Protein AF-A0A939F211-F1 (afdb_monomer_lite)

pLDDT: mean 71.45, std 14.15, range [34.06, 87.75]

Sequence (139 aa):
MAVTIPANDHRAVWWFLASMVIPFLAPLLFPEPQHPIHFTSDFINIGGLIYFLLLSFMCWAVWHGRLWAKMLLIPALVFGIIFPLNPLLQHKSIEITPRTALIYMAALARLIALFILTRDLLTRRSSAAPEAGVAEGGA

Structure (mmCIF, N/CA/C/O backbone):
data_AF-A0A939F211-F1
#
_entry.id   AF-A0A939F211-F1
#
loop_
_atom_site.group_PDB
_atom_site.id
_atom_site.type_symbol
_atom_site.label_atom_id
_atom_site.label_alt_id
_atom_site.label_comp_id
_atom_site.label_asym_id
_atom_site.label_entity_id
_atom_site.label_seq_id
_atom_site.pdbx_PDB_ins_code
_atom_site.Cartn_x
_atom_site.Cartn_y
_atom_site.Cartn_z
_atom_site.occupancy
_atom_site.B_iso_or_equiv
_atom_site.auth_seq_id
_atom_site.auth_comp_id
_atom_site.auth_asym_id
_atom_site.auth_atom_id
_atom_site.pdbx_PDB_model_num
ATOM 1 N N . MET A 1 1 ? -18.691 -8.529 22.242 1.00 38.78 1 MET A N 1
ATOM 2 C CA . MET A 1 1 ? -18.693 -7.094 21.882 1.00 38.78 1 MET A CA 1
ATOM 3 C C . MET A 1 1 ? -18.397 -6.998 20.394 1.00 38.78 1 MET A C 1
ATOM 5 O O . MET A 1 1 ? -17.294 -7.346 19.993 1.00 38.78 1 MET A O 1
ATOM 9 N N . ALA A 1 2 ? -19.385 -6.656 19.566 1.00 34.06 2 ALA A N 1
ATOM 10 C CA . ALA A 1 2 ? -19.159 -6.465 18.136 1.00 34.06 2 ALA A CA 1
ATOM 11 C C . ALA A 1 2 ? -18.315 -5.197 17.959 1.00 34.06 2 ALA A C 1
ATOM 13 O O . ALA A 1 2 ? -18.803 -4.091 18.178 1.00 34.06 2 ALA A O 1
ATOM 14 N N . VAL A 1 3 ? -17.028 -5.365 17.653 1.00 45.88 3 VAL A N 1
ATOM 15 C CA . VAL A 1 3 ? -16.142 -4.254 17.298 1.00 45.88 3 VAL A CA 1
ATOM 16 C C . VAL A 1 3 ? -16.696 -3.670 16.004 1.00 45.88 3 VAL A C 1
ATOM 18 O O . VAL A 1 3 ? -16.602 -4.289 14.948 1.00 45.88 3 VAL A O 1
ATOM 21 N N . THR A 1 4 ? -17.344 -2.512 16.088 1.00 53.72 4 THR A N 1
ATOM 22 C CA . THR A 1 4 ? -17.828 -1.793 14.913 1.00 53.72 4 THR A CA 1
ATOM 23 C C . THR A 1 4 ? -16.617 -1.311 14.123 1.00 53.72 4 THR A C 1
ATOM 25 O O . THR A 1 4 ? -15.899 -0.391 14.525 1.00 53.72 4 THR A O 1
ATOM 28 N N . ILE A 1 5 ? -16.345 -1.992 13.010 1.00 59.97 5 ILE A N 1
ATOM 29 C CA . ILE A 1 5 ? -15.273 -1.620 12.090 1.00 59.97 5 ILE A CA 1
ATOM 30 C C . ILE A 1 5 ? -15.745 -0.394 11.287 1.00 59.97 5 ILE A C 1
ATOM 32 O O . ILE A 1 5 ? -16.792 -0.456 10.638 1.00 59.97 5 ILE A O 1
ATOM 36 N N . PRO A 1 6 ? -15.015 0.733 11.316 1.00 67.12 6 PRO A N 1
ATOM 37 C CA . PRO A 1 6 ? -15.296 1.889 10.481 1.00 67.12 6 PRO A CA 1
ATOM 38 C C . PRO A 1 6 ? -15.270 1.515 9.001 1.00 67.12 6 PRO A C 1
ATOM 40 O O . PRO A 1 6 ? -14.287 0.968 8.508 1.00 67.12 6 PRO A O 1
ATOM 43 N N . ALA A 1 7 ? -16.284 1.935 8.244 1.00 75.69 7 ALA A N 1
ATOM 44 C CA . ALA A 1 7 ? -16.284 1.822 6.782 1.00 75.69 7 ALA A CA 1
ATOM 45 C C . ALA A 1 7 ? -15.048 2.483 6.123 1.00 75.69 7 ALA A C 1
ATOM 47 O O . ALA A 1 7 ? -14.647 2.115 5.018 1.00 75.69 7 ALA A O 1
ATOM 48 N N . ASN A 1 8 ? -14.419 3.439 6.815 1.00 76.81 8 ASN A N 1
ATOM 49 C CA . ASN A 1 8 ? -13.189 4.099 6.382 1.00 76.81 8 ASN A CA 1
ATOM 50 C C . ASN A 1 8 ? -11.965 3.169 6.401 1.00 76.81 8 ASN A C 1
ATOM 52 O O . ASN A 1 8 ? -11.108 3.303 5.530 1.00 76.81 8 ASN A O 1
ATOM 56 N N . ASP A 1 9 ? -11.905 2.197 7.314 1.00 77.38 9 ASP A N 1
ATOM 57 C CA . ASP A 1 9 ? -10.797 1.236 7.369 1.00 77.38 9 ASP A CA 1
ATOM 58 C C . ASP A 1 9 ? -10.819 0.308 6.157 1.00 77.38 9 ASP A C 1
ATOM 60 O O . ASP A 1 9 ? -9.784 0.068 5.539 1.00 77.38 9 ASP A O 1
ATOM 64 N N . HIS A 1 10 ? -12.009 -0.142 5.747 1.00 80.50 10 HIS A N 1
ATOM 65 C CA . HIS A 1 10 ? -12.163 -0.936 4.528 1.00 80.50 10 HIS A CA 1
ATOM 66 C C . HIS A 1 10 ? -11.703 -0.147 3.299 1.00 80.50 10 HIS A C 1
ATOM 68 O O . HIS A 1 10 ? -10.985 -0.679 2.457 1.00 80.50 10 HIS A O 1
ATOM 74 N N . ARG A 1 11 ? -12.061 1.143 3.206 1.00 81.56 11 ARG A N 1
ATOM 75 C CA . ARG A 1 11 ? -11.599 2.012 2.112 1.00 81.56 11 ARG A CA 1
ATOM 76 C C . ARG A 1 11 ? -10.077 2.146 2.100 1.00 81.56 11 ARG A C 1
ATOM 78 O O . ARG A 1 11 ? -9.483 2.052 1.031 1.00 81.56 11 ARG A O 1
ATOM 85 N N . ALA A 1 12 ? -9.443 2.334 3.257 1.00 81.06 12 ALA A N 1
ATOM 86 C CA . ALA A 1 12 ? -7.986 2.421 3.350 1.00 81.06 12 ALA A CA 1
ATOM 87 C C . ALA A 1 12 ? -7.297 1.118 2.915 1.00 81.06 12 ALA A C 1
ATOM 89 O O . ALA A 1 12 ? -6.314 1.163 2.177 1.00 81.06 12 ALA A O 1
ATOM 90 N N . VAL A 1 13 ? -7.846 -0.035 3.310 1.00 84.69 13 VAL A N 1
ATOM 91 C CA . VAL A 1 13 ? -7.360 -1.352 2.874 1.00 84.69 13 VAL A CA 1
ATOM 92 C C . VAL A 1 13 ? -7.489 -1.509 1.359 1.00 84.69 13 VAL A C 1
ATOM 94 O O . VAL A 1 13 ? -6.531 -1.929 0.717 1.00 84.69 13 VAL A O 1
ATOM 97 N N . TRP A 1 14 ? -8.614 -1.110 0.759 1.00 85.31 14 TRP A N 1
ATOM 98 C CA . TRP A 1 14 ? -8.787 -1.156 -0.697 1.00 85.31 14 TRP A CA 1
ATOM 99 C C . TRP A 1 14 ? -7.786 -0.272 -1.444 1.00 85.31 14 TRP A C 1
ATOM 101 O O . TRP A 1 14 ? -7.181 -0.729 -2.413 1.00 85.31 14 TRP A O 1
ATOM 111 N N . TRP A 1 15 ? -7.555 0.957 -0.974 1.00 83.69 15 TRP A N 1
ATOM 112 C CA . TRP A 1 15 ? -6.529 1.838 -1.543 1.00 83.69 15 TRP A CA 1
ATOM 113 C C . TRP A 1 15 ? -5.131 1.229 -1.445 1.00 83.69 15 TRP A C 1
ATOM 115 O O . TRP A 1 15 ? -4.354 1.287 -2.401 1.00 83.69 15 TRP A O 1
ATOM 125 N N . PHE A 1 16 ? -4.818 0.595 -0.315 1.00 82.38 16 PHE A N 1
ATOM 126 C CA . PHE A 1 16 ? -3.543 -0.080 -0.135 1.00 82.38 16 PHE A CA 1
ATOM 127 C C . PHE A 1 16 ? -3.388 -1.294 -1.059 1.00 82.38 16 PHE A C 1
ATOM 129 O O . PHE A 1 16 ? -2.370 -1.398 -1.743 1.00 82.38 16 PHE A O 1
ATOM 136 N N . LEU A 1 17 ? -4.396 -2.165 -1.149 1.00 84.06 17 LEU A N 1
ATOM 137 C CA . LEU A 1 17 ? -4.383 -3.325 -2.045 1.00 84.06 17 LEU A CA 1
ATOM 138 C C . LEU A 1 17 ? -4.242 -2.901 -3.512 1.00 84.06 17 LEU A C 1
ATOM 140 O O . LEU A 1 17 ? -3.397 -3.442 -4.223 1.00 84.06 17 LEU A O 1
ATOM 144 N N . ALA A 1 18 ? -4.977 -1.873 -3.948 1.00 83.94 18 ALA A N 1
ATOM 145 C CA . ALA A 1 18 ? -4.829 -1.308 -5.289 1.00 83.94 18 ALA A CA 1
ATOM 146 C C . ALA A 1 18 ? -3.389 -0.819 -5.539 1.00 83.94 18 ALA A C 1
ATOM 148 O O . ALA A 1 18 ? -2.798 -1.110 -6.578 1.00 83.94 18 ALA A O 1
ATOM 149 N N . SER A 1 19 ? -2.780 -0.154 -4.551 1.00 80.75 19 SER A N 1
ATOM 150 C CA . SER A 1 19 ? -1.384 0.289 -4.632 1.00 80.75 19 SER A CA 1
ATOM 151 C C . SER A 1 19 ? -0.367 -0.855 -4.673 1.00 80.75 19 SER A C 1
ATOM 153 O O . SER A 1 19 ? 0.757 -0.651 -5.129 1.00 80.75 19 SER A O 1
ATOM 155 N N . MET A 1 20 ? -0.708 -2.038 -4.153 1.00 77.94 20 MET A N 1
ATOM 156 C CA . MET A 1 20 ? 0.170 -3.208 -4.186 1.00 77.94 20 MET A CA 1
ATOM 157 C C . MET A 1 20 ? 0.190 -3.844 -5.568 1.00 77.94 20 MET A C 1
ATOM 159 O O . MET A 1 20 ? 1.251 -4.257 -6.012 1.00 77.94 20 MET A O 1
ATOM 163 N N . VAL A 1 21 ? -0.943 -3.877 -6.271 1.00 80.56 21 VAL A N 1
ATOM 164 C CA . VAL A 1 21 ? -1.049 -4.511 -7.596 1.00 80.56 21 VAL A CA 1
ATOM 165 C C . VAL A 1 21 ? -0.227 -3.766 -8.652 1.00 80.56 21 VAL A C 1
ATOM 167 O O . VAL A 1 21 ? 0.433 -4.391 -9.479 1.00 80.56 21 VAL A O 1
ATOM 170 N N . ILE A 1 22 ? -0.210 -2.432 -8.605 1.00 77.31 22 ILE A N 1
ATOM 171 C CA . ILE A 1 22 ? 0.459 -1.581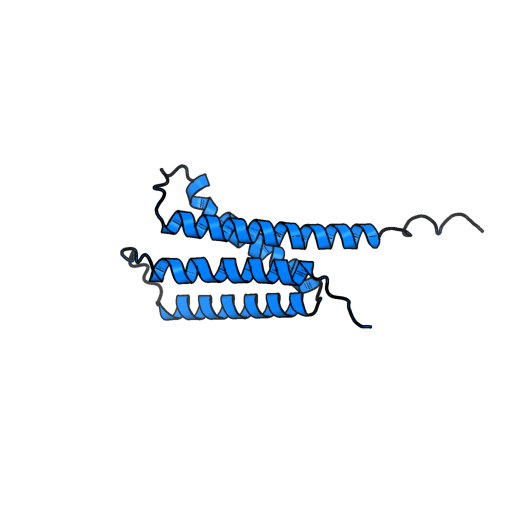 -9.603 1.00 77.31 22 ILE A CA 1
ATOM 172 C C . ILE A 1 22 ? 1.953 -1.921 -9.816 1.00 77.31 22 ILE A C 1
ATOM 174 O O . ILE A 1 22 ? 2.341 -2.124 -10.967 1.00 77.31 22 ILE A O 1
ATOM 178 N N . PRO A 1 23 ? 2.815 -2.025 -8.784 1.00 67.31 23 PRO A N 1
ATOM 179 C CA . PRO A 1 23 ? 4.223 -2.384 -8.969 1.00 67.31 23 PRO A CA 1
ATOM 180 C C . PRO A 1 23 ? 4.459 -3.829 -9.434 1.00 67.31 23 PRO A C 1
ATOM 182 O O . PRO A 1 23 ? 5.538 -4.093 -9.954 1.00 67.31 23 PRO A O 1
ATOM 185 N N . PHE A 1 24 ? 3.489 -4.744 -9.300 1.00 72.12 24 PHE A N 1
ATOM 186 C CA . PHE A 1 24 ? 3.557 -6.077 -9.922 1.00 72.12 24 PHE A CA 1
ATOM 187 C C . PHE A 1 24 ? 3.110 -6.054 -11.387 1.00 72.12 24 PHE A C 1
ATOM 189 O O . PHE A 1 24 ? 3.663 -6.778 -12.210 1.00 72.12 24 PHE A O 1
ATOM 196 N N . LEU A 1 25 ? 2.136 -5.205 -11.729 1.00 73.75 25 LEU A N 1
ATOM 197 C CA . LEU A 1 25 ? 1.661 -5.054 -13.104 1.00 73.75 25 LEU A CA 1
ATOM 198 C C . LEU A 1 25 ? 2.641 -4.262 -13.980 1.00 73.75 25 LEU A C 1
ATOM 200 O O . LEU A 1 25 ? 2.775 -4.543 -15.167 1.00 73.75 25 LEU A O 1
ATOM 204 N N . ALA A 1 26 ? 3.326 -3.268 -13.413 1.00 69.56 26 ALA A N 1
ATOM 205 C CA . ALA A 1 26 ? 4.187 -2.365 -14.172 1.00 69.56 26 ALA A CA 1
ATOM 206 C C . ALA A 1 26 ? 5.355 -3.072 -14.902 1.00 69.56 26 ALA A C 1
ATOM 208 O O . ALA A 1 26 ? 5.565 -2.748 -16.067 1.00 69.56 26 ALA A O 1
ATOM 209 N N . PRO A 1 27 ? 6.072 -4.054 -14.311 1.00 67.31 27 PRO A N 1
ATOM 210 C CA . PRO A 1 27 ? 7.076 -4.855 -15.019 1.00 67.31 27 PRO A CA 1
ATOM 211 C C . PRO A 1 27 ? 6.493 -5.747 -16.123 1.00 67.31 27 PRO A C 1
ATOM 213 O O . PRO A 1 27 ? 7.201 -6.077 -17.068 1.00 67.31 27 PRO A O 1
ATOM 216 N N . LEU A 1 28 ? 5.222 -6.145 -16.000 1.00 70.94 28 LEU A N 1
ATOM 217 C CA . LEU A 1 28 ? 4.535 -7.000 -16.971 1.00 70.94 28 LEU A CA 1
ATOM 218 C C . LEU A 1 28 ? 4.048 -6.197 -18.188 1.00 70.94 28 LEU A C 1
ATOM 220 O O . LEU A 1 28 ? 4.098 -6.690 -19.310 1.00 70.94 28 LEU A O 1
ATOM 224 N N . LEU A 1 29 ? 3.611 -4.952 -17.967 1.00 74.38 29 LEU A N 1
ATOM 225 C CA . LEU A 1 29 ? 3.190 -4.021 -19.021 1.00 74.38 29 LEU A CA 1
ATOM 226 C C . LEU A 1 29 ? 4.363 -3.289 -19.689 1.00 74.38 29 LEU A C 1
ATOM 228 O O . LEU A 1 29 ? 4.296 -2.985 -20.877 1.00 74.38 29 LEU A O 1
ATOM 232 N N . PHE A 1 30 ? 5.420 -2.992 -18.932 1.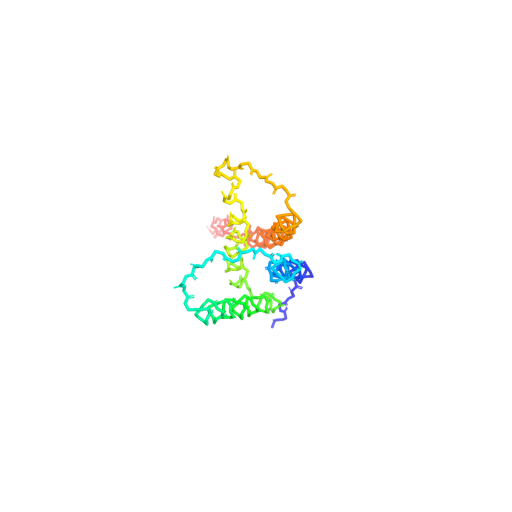00 71.94 30 PHE A N 1
ATOM 233 C CA . PHE A 1 30 ? 6.593 -2.245 -19.390 1.00 71.94 30 PHE A CA 1
ATOM 234 C C . PHE A 1 30 ? 7.875 -2.974 -18.957 1.00 71.94 30 PHE A C 1
ATOM 236 O O . PHE A 1 30 ? 8.503 -2.583 -17.966 1.00 71.94 30 PHE A O 1
ATOM 243 N N . PRO A 1 31 ? 8.254 -4.059 -19.656 1.00 66.62 31 PRO A N 1
ATOM 244 C CA . PRO A 1 31 ? 9.466 -4.804 -19.345 1.00 66.62 31 PRO A CA 1
ATOM 245 C C . PRO A 1 31 ? 10.705 -3.949 -19.648 1.00 66.62 31 PRO A C 1
ATOM 247 O O . PRO A 1 31 ? 10.940 -3.550 -20.786 1.00 66.62 31 PRO A O 1
ATOM 250 N N . GLU A 1 32 ? 11.507 -3.663 -18.625 1.00 60.34 32 GLU A N 1
ATOM 251 C CA . GLU A 1 32 ? 12.841 -3.071 -18.786 1.00 60.34 32 GLU A CA 1
ATOM 252 C C . GLU A 1 32 ? 13.881 -4.165 -19.086 1.00 60.34 32 GLU A C 1
ATOM 254 O O . GLU A 1 32 ? 13.704 -5.312 -18.654 1.00 60.34 32 GLU A O 1
ATOM 259 N N . PRO A 1 33 ? 14.995 -3.836 -19.770 1.00 57.25 33 PRO A N 1
ATOM 260 C CA . PRO A 1 33 ? 16.129 -4.742 -19.870 1.00 57.25 33 PRO A CA 1
ATOM 261 C C . PRO A 1 33 ? 16.652 -5.034 -18.460 1.00 57.25 33 PRO A C 1
ATOM 263 O O . PRO A 1 33 ? 17.087 -4.144 -17.731 1.00 57.25 33 PRO A O 1
ATOM 266 N N . GLN A 1 34 ? 16.551 -6.298 -18.055 1.00 57.72 34 GLN A N 1
ATOM 267 C CA . GLN A 1 34 ? 16.925 -6.746 -16.720 1.00 57.72 34 GLN A CA 1
ATOM 268 C C . GLN A 1 34 ? 18.429 -6.526 -16.523 1.00 57.72 34 GLN A C 1
ATOM 270 O O . GLN A 1 34 ? 19.246 -7.170 -17.182 1.00 57.72 34 GLN A O 1
ATOM 275 N N . HIS A 1 35 ? 18.817 -5.633 -15.610 1.00 50.81 35 HIS A N 1
ATOM 276 C CA . HIS A 1 35 ? 20.183 -5.649 -15.097 1.00 50.81 35 HIS A CA 1
ATOM 277 C C . HIS A 1 35 ? 20.388 -6.994 -14.382 1.00 50.81 35 HIS A C 1
ATOM 279 O O . HIS A 1 35 ? 19.570 -7.326 -13.518 1.00 50.81 35 HIS A O 1
ATOM 285 N N . PRO A 1 36 ? 21.422 -7.785 -14.726 1.00 42.88 36 PRO A N 1
ATOM 286 C CA . PRO A 1 36 ? 21.636 -9.109 -14.155 1.00 42.88 36 PRO A CA 1
ATOM 287 C C . PRO A 1 36 ? 22.110 -8.966 -12.707 1.00 42.88 36 PRO A C 1
ATOM 289 O O . PRO A 1 36 ? 23.295 -9.014 -12.387 1.00 42.88 36 PRO A O 1
ATOM 292 N N . ILE A 1 37 ? 21.162 -8.748 -11.806 1.00 50.75 37 ILE A N 1
ATOM 293 C CA . ILE A 1 37 ? 21.373 -8.887 -10.377 1.00 50.75 37 ILE A CA 1
ATOM 294 C C . ILE A 1 37 ? 21.275 -10.391 -10.105 1.00 50.75 37 ILE A C 1
ATOM 296 O O . ILE A 1 37 ? 20.182 -10.943 -10.006 1.00 50.75 37 ILE A O 1
ATOM 300 N N . HIS A 1 38 ? 22.428 -11.063 -10.043 1.00 45.38 38 HIS A N 1
ATOM 301 C CA . HIS A 1 38 ? 22.567 -12.499 -9.768 1.00 45.38 38 HIS A CA 1
ATOM 302 C C . HIS A 1 38 ? 22.255 -12.852 -8.300 1.00 45.38 38 HIS A C 1
ATOM 304 O O . HIS A 1 38 ? 23.064 -13.453 -7.600 1.00 45.38 38 HIS A O 1
ATOM 310 N N . PHE A 1 39 ? 21.072 -12.488 -7.820 1.00 49.91 39 PHE A N 1
ATOM 311 C CA . PHE A 1 39 ? 20.433 -13.217 -6.732 1.00 49.91 39 PHE A CA 1
ATOM 312 C C . PHE A 1 39 ? 19.554 -14.284 -7.386 1.00 49.91 39 PHE A C 1
ATOM 314 O O . PHE A 1 39 ? 18.868 -13.989 -8.364 1.00 49.91 39 PHE A O 1
ATOM 321 N N . THR A 1 40 ? 19.609 -15.528 -6.904 1.00 55.19 40 THR A N 1
ATOM 322 C CA . THR A 1 40 ? 18.761 -16.625 -7.398 1.00 55.19 40 THR A CA 1
ATOM 323 C C . THR A 1 40 ? 17.318 -16.129 -7.458 1.00 55.19 40 THR A C 1
ATOM 325 O O . THR A 1 40 ? 16.754 -15.756 -6.429 1.00 55.19 40 THR A O 1
ATOM 328 N N . SER A 1 41 ? 16.742 -16.041 -8.662 1.00 59.28 41 SER A N 1
ATOM 329 C CA . SER A 1 41 ? 15.428 -15.416 -8.884 1.00 59.28 41 SER A CA 1
ATOM 330 C C . SER A 1 41 ? 14.348 -16.026 -7.984 1.00 59.28 41 SER A C 1
ATOM 332 O O . SER A 1 41 ? 13.460 -15.319 -7.514 1.00 59.28 41 SER A O 1
ATOM 334 N N . ASP A 1 42 ? 14.497 -17.305 -7.644 1.00 65.19 42 ASP A N 1
ATOM 335 C CA . ASP A 1 42 ? 13.661 -18.039 -6.699 1.00 65.19 42 ASP A CA 1
ATOM 336 C C . ASP A 1 42 ? 13.647 -17.421 -5.294 1.00 65.19 42 ASP A C 1
ATOM 338 O O . ASP A 1 42 ? 12.587 -17.323 -4.683 1.00 65.19 42 ASP A O 1
ATOM 342 N N . PHE A 1 43 ? 14.782 -16.932 -4.782 1.00 65.38 43 PHE A N 1
ATOM 343 C CA . PHE A 1 43 ? 14.853 -16.318 -3.452 1.00 65.38 43 PHE A CA 1
ATOM 344 C C . PHE A 1 43 ? 14.120 -14.972 -3.405 1.00 65.38 43 PHE A C 1
ATOM 346 O O . PHE A 1 43 ? 13.389 -14.693 -2.453 1.00 65.38 43 PHE A O 1
ATOM 353 N N . ILE A 1 44 ? 14.257 -14.155 -4.456 1.00 66.25 44 ILE A N 1
ATOM 354 C CA . ILE A 1 44 ? 13.528 -12.883 -4.588 1.00 66.25 44 ILE A CA 1
ATOM 355 C C . ILE A 1 44 ? 12.024 -13.143 -4.744 1.00 66.25 44 ILE A C 1
ATOM 357 O O . ILE A 1 44 ? 11.216 -12.470 -4.105 1.00 66.25 44 ILE A O 1
ATOM 361 N N . ASN A 1 45 ? 11.643 -14.147 -5.537 1.00 67.00 45 ASN A N 1
ATOM 362 C CA . ASN A 1 45 ? 10.244 -14.507 -5.760 1.00 67.00 45 ASN A CA 1
ATOM 363 C C . ASN A 1 45 ? 9.580 -15.057 -4.488 1.00 67.00 45 ASN A C 1
ATOM 365 O O . ASN A 1 45 ? 8.478 -14.632 -4.141 1.00 67.00 45 ASN A O 1
ATOM 369 N N . ILE A 1 46 ? 10.257 -15.946 -3.753 1.00 78.44 46 ILE A N 1
ATOM 370 C CA . ILE A 1 46 ? 9.765 -16.488 -2.478 1.00 78.44 46 ILE A CA 1
ATOM 371 C C . ILE A 1 46 ? 9.684 -15.380 -1.424 1.00 78.44 46 ILE A C 1
ATOM 373 O O . ILE A 1 46 ? 8.669 -15.261 -0.740 1.00 78.44 46 ILE A O 1
ATOM 377 N N . GLY A 1 47 ? 10.708 -14.527 -1.316 1.00 76.81 47 GLY A N 1
ATOM 378 C CA . GLY A 1 47 ? 10.698 -13.383 -0.403 1.00 76.81 47 GLY A CA 1
ATOM 379 C C . GLY A 1 47 ? 9.557 -12.407 -0.702 1.00 76.81 47 GLY A C 1
ATOM 380 O O . GLY A 1 47 ? 8.842 -11.990 0.210 1.00 76.81 47 GLY A O 1
ATOM 381 N N . GLY A 1 48 ? 9.327 -12.106 -1.983 1.00 74.06 48 GLY A N 1
ATOM 382 C CA . GLY A 1 48 ? 8.203 -11.289 -2.439 1.00 74.06 48 GLY A CA 1
ATOM 383 C C . GLY A 1 48 ? 6.845 -11.918 -2.122 1.00 74.06 48 GLY A C 1
ATOM 384 O O . GLY A 1 48 ? 5.948 -11.224 -1.645 1.00 74.06 48 GLY A O 1
ATOM 385 N N . LEU A 1 49 ? 6.706 -13.234 -2.311 1.00 77.88 49 LEU A N 1
ATOM 386 C CA . LEU A 1 49 ? 5.489 -13.975 -1.978 1.00 77.88 49 LEU A CA 1
ATOM 387 C C . LEU A 1 49 ? 5.203 -13.947 -0.471 1.00 77.88 49 LEU A C 1
ATOM 389 O O . LEU A 1 49 ? 4.083 -13.642 -0.066 1.00 77.88 49 LEU A O 1
ATOM 393 N N . ILE A 1 50 ? 6.211 -14.218 0.363 1.00 83.06 50 ILE A N 1
ATOM 394 C CA . ILE A 1 50 ? 6.084 -14.173 1.828 1.00 83.06 50 ILE A CA 1
ATOM 395 C C . ILE A 1 50 ? 5.684 -12.765 2.278 1.00 83.06 50 ILE A C 1
ATOM 397 O O . ILE A 1 50 ? 4.762 -12.610 3.080 1.00 83.06 50 ILE A O 1
ATOM 401 N N . TYR A 1 51 ? 6.329 -11.735 1.729 1.00 80.25 51 TYR A N 1
ATOM 402 C CA . TYR A 1 51 ? 6.001 -10.344 2.022 1.00 80.25 51 TYR A CA 1
ATOM 403 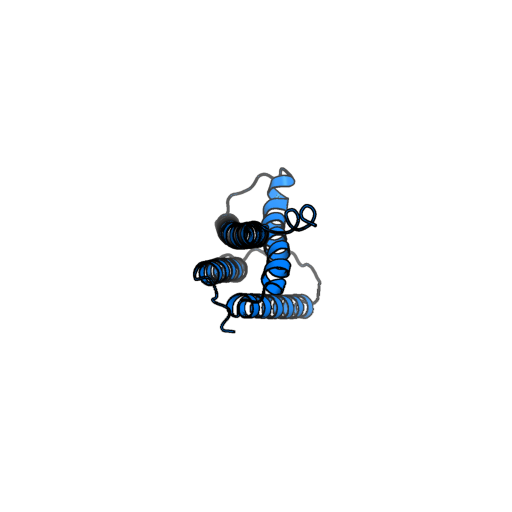C C . TYR A 1 51 ? 4.555 -9.997 1.628 1.00 80.25 51 TYR A C 1
ATOM 405 O O . TYR A 1 51 ? 3.827 -9.378 2.406 1.00 80.25 51 TYR A O 1
ATOM 413 N N . PHE A 1 52 ? 4.099 -10.455 0.459 1.00 81.06 52 PHE A N 1
ATOM 414 C CA . PHE A 1 52 ? 2.730 -10.248 -0.011 1.00 81.06 52 PHE A CA 1
ATOM 415 C C . PHE A 1 52 ? 1.688 -10.959 0.863 1.00 81.06 52 PHE A C 1
ATOM 417 O O . PHE A 1 52 ? 0.652 -10.377 1.198 1.00 81.06 52 PHE A O 1
ATOM 424 N N . LEU A 1 53 ? 1.964 -12.197 1.281 1.00 84.94 53 LEU A N 1
ATOM 425 C CA . LEU A 1 53 ? 1.105 -12.947 2.200 1.00 84.94 53 LEU A CA 1
ATOM 426 C C . LEU A 1 53 ? 1.004 -12.252 3.561 1.00 84.94 53 LEU A C 1
ATOM 428 O O . LEU A 1 53 ? -0.094 -12.114 4.101 1.00 84.94 53 LEU A O 1
ATOM 432 N N . LEU A 1 54 ? 2.126 -11.754 4.086 1.00 86.25 54 LEU A N 1
ATOM 433 C CA . LEU A 1 54 ? 2.168 -11.036 5.358 1.00 86.25 54 LEU A CA 1
ATOM 434 C C . LEU A 1 54 ? 1.339 -9.745 5.305 1.00 86.25 54 LEU A C 1
ATOM 436 O O . LEU A 1 54 ? 0.551 -9.473 6.211 1.00 86.25 54 LEU A O 1
ATOM 440 N N . LEU A 1 55 ? 1.446 -8.983 4.215 1.00 84.25 55 LEU A N 1
ATOM 441 C CA . LEU A 1 55 ? 0.645 -7.775 4.012 1.00 84.25 55 LEU A CA 1
ATOM 442 C C . LEU A 1 55 ? -0.840 -8.075 3.800 1.00 84.25 55 LEU A C 1
ATOM 444 O O . LEU A 1 55 ? -1.688 -7.358 4.332 1.00 84.25 55 LEU A O 1
ATOM 448 N N . SER A 1 56 ? -1.167 -9.157 3.093 1.00 85.25 56 SER A N 1
ATOM 449 C CA . SER A 1 56 ? -2.548 -9.620 2.921 1.00 85.25 56 SER A CA 1
ATOM 450 C C . SER A 1 56 ? -3.172 -10.017 4.263 1.00 85.25 56 SER A C 1
ATOM 452 O O . SER A 1 56 ? -4.303 -9.633 4.564 1.00 85.25 56 SER A O 1
ATOM 454 N N . PHE A 1 57 ? -2.410 -10.707 5.116 1.00 87.19 57 PHE A N 1
ATOM 455 C CA . PHE A 1 57 ? -2.825 -11.043 6.477 1.00 87.19 57 PHE A CA 1
ATOM 456 C C . PHE A 1 57 ? -3.035 -9.793 7.343 1.00 87.19 57 PHE A C 1
ATOM 458 O O . PHE A 1 57 ? -4.032 -9.703 8.061 1.00 87.19 57 PHE A O 1
ATOM 465 N N . MET A 1 58 ? -2.151 -8.794 7.244 1.00 85.62 58 MET A N 1
ATOM 466 C CA . MET A 1 58 ? -2.332 -7.510 7.933 1.00 85.62 58 MET A CA 1
ATOM 467 C C . MET A 1 58 ? -3.590 -6.777 7.458 1.00 85.62 58 MET A C 1
ATOM 469 O O . MET A 1 58 ? -4.353 -6.288 8.289 1.00 85.62 58 MET A O 1
ATOM 473 N N . CYS A 1 59 ? -3.857 -6.749 6.150 1.00 85.00 59 CYS A N 1
ATOM 474 C CA . CYS A 1 59 ? -5.074 -6.159 5.585 1.00 85.00 59 CYS A CA 1
ATOM 475 C C . CYS A 1 59 ? -6.337 -6.849 6.103 1.00 85.00 59 CYS A C 1
ATOM 477 O O . CYS A 1 59 ? -7.284 -6.182 6.516 1.00 85.00 59 CYS A O 1
ATOM 479 N N . TRP A 1 60 ? -6.329 -8.183 6.139 1.00 87.69 60 TRP A N 1
ATOM 480 C CA . TRP A 1 60 ? -7.410 -8.973 6.720 1.00 87.69 60 TRP A CA 1
ATOM 481 C C . TRP A 1 60 ? -7.602 -8.651 8.208 1.00 87.69 60 TRP A C 1
ATOM 483 O O . TRP A 1 60 ? -8.722 -8.416 8.655 1.00 87.69 60 TRP A O 1
ATOM 493 N N . ALA A 1 61 ? -6.518 -8.550 8.980 1.00 84.62 61 ALA A N 1
ATOM 494 C CA . ALA A 1 61 ? -6.586 -8.204 10.396 1.00 84.62 61 ALA A CA 1
ATOM 495 C C . ALA A 1 61 ? -7.122 -6.776 10.640 1.00 84.62 61 ALA A C 1
ATOM 497 O O . ALA A 1 61 ? -7.868 -6.567 11.599 1.00 84.62 61 ALA A O 1
ATOM 498 N N . VAL A 1 62 ? -6.801 -5.813 9.766 1.00 83.94 62 VAL A N 1
ATOM 499 C CA . VAL A 1 62 ? -7.400 -4.465 9.781 1.00 83.94 62 VAL A CA 1
ATOM 500 C C . VAL A 1 62 ? -8.893 -4.531 9.462 1.00 83.94 62 VAL A C 1
ATOM 502 O O . VAL A 1 62 ? -9.680 -3.879 10.146 1.00 83.94 62 VAL A O 1
ATOM 505 N N . TRP A 1 63 ? -9.296 -5.358 8.493 1.00 82.81 63 TRP A N 1
ATOM 506 C CA . TRP A 1 63 ? -10.704 -5.585 8.155 1.00 82.81 63 TRP A CA 1
ATOM 507 C C . TRP A 1 63 ? -11.491 -6.136 9.351 1.00 82.81 63 TRP A C 1
ATOM 509 O O . TRP A 1 63 ? -12.606 -5.707 9.602 1.00 82.81 63 TRP A O 1
ATOM 519 N N . HIS A 1 64 ? -10.891 -7.006 10.165 1.00 81.38 64 HIS A N 1
ATOM 520 C CA . HIS A 1 64 ? -11.493 -7.503 11.414 1.00 81.38 64 HIS A CA 1
ATOM 521 C C . HIS A 1 64 ? -11.380 -6.535 12.605 1.00 81.38 64 HIS A C 1
ATOM 523 O O . HIS A 1 64 ? -11.655 -6.912 13.743 1.00 81.38 64 HIS A O 1
ATOM 529 N N . GLY A 1 65 ? -10.961 -5.287 12.377 1.00 74.81 65 GLY A N 1
ATOM 530 C CA . GLY A 1 65 ? -10.948 -4.236 13.396 1.00 74.81 65 GLY A CA 1
ATOM 531 C C . GLY A 1 65 ? -9.798 -4.333 14.400 1.00 74.81 65 GLY A C 1
ATOM 532 O O . GLY A 1 65 ? -9.869 -3.733 15.475 1.00 74.81 65 GLY A O 1
ATOM 533 N N . ARG A 1 66 ? -8.722 -5.071 14.091 1.00 82.44 66 ARG A N 1
ATOM 534 C CA . ARG A 1 66 ? -7.576 -5.208 15.000 1.00 82.44 66 ARG A CA 1
ATOM 535 C C . ARG A 1 66 ? -6.672 -3.971 14.953 1.00 82.44 66 ARG A C 1
ATOM 537 O O . ARG A 1 66 ? -6.015 -3.697 13.951 1.00 82.44 66 ARG A O 1
ATOM 544 N N . LEU A 1 67 ? -6.575 -3.259 16.078 1.00 79.56 67 LEU A N 1
ATOM 545 C CA . LEU A 1 67 ? -5.757 -2.043 16.229 1.00 79.56 67 LEU A CA 1
ATOM 546 C C . LEU A 1 67 ? -4.258 -2.266 15.971 1.00 79.56 67 LEU A C 1
ATOM 548 O O . LEU A 1 67 ? -3.632 -1.452 15.295 1.00 79.56 67 LEU A O 1
ATOM 552 N N . TRP A 1 68 ? -3.687 -3.377 16.450 1.00 81.88 68 TRP A N 1
ATOM 553 C CA . TRP A 1 68 ? -2.262 -3.679 16.248 1.00 81.88 68 TRP A CA 1
ATOM 554 C C . TRP A 1 68 ? -1.903 -3.828 14.762 1.00 81.88 68 TRP A C 1
ATOM 556 O O . TRP A 1 68 ? -0.816 -3.434 14.348 1.00 81.88 68 TRP A O 1
ATOM 566 N N . ALA A 1 69 ? -2.831 -4.326 13.939 1.00 84.88 69 ALA A N 1
ATOM 567 C CA . ALA A 1 69 ? -2.604 -4.492 12.508 1.00 84.88 69 ALA A CA 1
ATOM 568 C C . ALA A 1 69 ? -2.484 -3.136 11.801 1.00 84.88 69 ALA A C 1
ATOM 570 O O . ALA A 1 69 ? -1.636 -2.978 10.930 1.00 84.88 69 ALA A O 1
ATOM 571 N N . LYS A 1 70 ? -3.249 -2.123 12.234 1.00 83.12 70 LYS A N 1
ATOM 572 C CA . LYS A 1 70 ? -3.099 -0.743 11.741 1.00 83.12 70 LYS A CA 1
ATOM 573 C C . LYS A 1 70 ? -1.729 -0.171 12.094 1.00 83.12 70 LYS A C 1
ATOM 575 O O . LYS A 1 70 ? -1.080 0.425 11.241 1.00 83.12 70 LYS A O 1
ATOM 580 N N . MET A 1 71 ? -1.282 -0.383 13.334 1.00 84.00 71 MET A N 1
ATOM 581 C CA . MET A 1 71 ? 0.024 0.095 13.800 1.00 84.00 71 MET A CA 1
ATOM 582 C C . MET A 1 71 ? 1.184 -0.526 13.018 1.00 84.00 71 MET A C 1
ATOM 584 O O . MET A 1 71 ? 2.159 0.169 12.759 1.00 84.00 71 MET A O 1
ATOM 588 N N . LEU A 1 72 ? 1.071 -1.792 12.604 1.00 86.81 72 LEU A N 1
ATOM 589 C CA . LEU A 1 72 ? 2.074 -2.451 11.760 1.00 86.81 72 LEU A CA 1
ATOM 590 C C . LEU A 1 72 ? 1.952 -2.087 10.272 1.00 86.81 72 LEU A C 1
ATOM 592 O O . LEU A 1 72 ? 2.957 -2.048 9.566 1.00 86.81 72 LEU A O 1
ATOM 596 N N . LEU A 1 73 ? 0.747 -1.778 9.789 1.00 85.31 73 LEU A N 1
ATOM 597 C CA . LEU A 1 73 ? 0.521 -1.398 8.393 1.00 85.31 73 LEU A CA 1
ATOM 598 C C . LEU A 1 73 ? 1.040 0.016 8.077 1.00 85.31 73 LEU A C 1
ATOM 600 O O . LEU A 1 73 ? 1.504 0.267 6.968 1.00 85.31 73 LEU A O 1
ATOM 604 N N . ILE A 1 74 ? 1.013 0.934 9.046 1.00 85.19 74 ILE A N 1
ATOM 605 C CA . ILE A 1 74 ? 1.533 2.306 8.904 1.00 85.19 74 ILE A CA 1
ATOM 606 C C . ILE A 1 74 ? 3.015 2.356 8.487 1.00 85.19 74 ILE A C 1
ATOM 608 O O . ILE A 1 74 ? 3.306 2.992 7.474 1.00 85.19 74 ILE A O 1
ATOM 612 N N . PRO A 1 75 ? 3.969 1.706 9.182 1.00 84.56 75 PRO A N 1
ATOM 613 C CA . PRO A 1 75 ? 5.366 1.720 8.759 1.00 84.56 75 PRO A CA 1
ATOM 614 C C . PRO A 1 75 ? 5.563 1.048 7.395 1.00 84.56 75 PRO A C 1
ATOM 616 O O . PRO A 1 75 ? 6.386 1.518 6.613 1.00 84.56 75 PRO A O 1
ATOM 619 N N . ALA A 1 76 ? 4.772 0.022 7.054 1.00 83.75 76 ALA A N 1
ATOM 620 C CA . ALA A 1 76 ? 4.802 -0.583 5.721 1.00 83.75 76 ALA A CA 1
ATOM 621 C C . ALA A 1 76 ? 4.334 0.394 4.623 1.00 83.75 76 ALA A C 1
ATOM 623 O O . ALA A 1 76 ? 4.962 0.488 3.568 1.00 83.75 76 ALA A O 1
ATOM 624 N N . LEU A 1 77 ? 3.276 1.170 4.883 1.00 83.94 77 LEU A N 1
ATOM 625 C CA . LEU A 1 77 ? 2.802 2.240 4.000 1.00 83.94 77 LEU A CA 1
ATOM 626 C C . LEU A 1 77 ? 3.859 3.329 3.816 1.00 83.94 77 LEU A C 1
ATOM 628 O O . LEU A 1 77 ? 4.151 3.709 2.684 1.00 83.94 77 LEU A O 1
ATOM 632 N N . VAL A 1 78 ? 4.458 3.797 4.913 1.00 85.38 78 VAL A N 1
ATOM 633 C CA . VAL A 1 78 ? 5.520 4.812 4.898 1.00 85.38 78 VAL A CA 1
ATOM 634 C C . VAL A 1 78 ? 6.728 4.316 4.107 1.00 85.38 78 VAL A C 1
ATOM 636 O O . VAL A 1 78 ? 7.199 5.014 3.212 1.00 85.38 78 VAL A O 1
ATOM 639 N N . PHE A 1 79 ? 7.186 3.087 4.356 1.00 82.88 79 PHE A N 1
ATOM 640 C CA . PHE A 1 79 ? 8.277 2.478 3.597 1.00 82.88 79 PHE A CA 1
ATOM 641 C C . PHE A 1 79 ? 7.948 2.393 2.100 1.00 82.88 79 PHE A C 1
ATOM 643 O O . PHE A 1 79 ? 8.757 2.781 1.258 1.00 82.88 79 PHE A O 1
ATOM 650 N N . GLY A 1 80 ? 6.723 1.975 1.764 1.00 75.94 80 GLY A N 1
ATOM 651 C CA . GLY A 1 80 ? 6.230 1.906 0.390 1.00 75.94 80 GLY A CA 1
ATOM 652 C C . GLY A 1 80 ? 6.058 3.263 -0.306 1.00 75.94 80 GLY A C 1
ATOM 653 O O . GLY A 1 80 ? 5.910 3.280 -1.528 1.00 75.94 80 GLY A O 1
ATOM 654 N N . ILE A 1 81 ? 6.068 4.377 0.430 1.00 81.44 81 ILE A N 1
ATOM 655 C CA . ILE A 1 81 ? 6.089 5.745 -0.110 1.00 81.44 81 ILE A CA 1
ATOM 656 C C . ILE A 1 81 ? 7.534 6.235 -0.255 1.00 81.44 81 ILE A C 1
ATOM 658 O O . ILE A 1 81 ? 7.891 6.770 -1.297 1.00 81.44 81 ILE A O 1
ATOM 662 N N . ILE A 1 82 ? 8.386 6.023 0.751 1.00 81.69 82 ILE A N 1
ATOM 663 C CA . ILE A 1 82 ? 9.773 6.518 0.755 1.00 81.69 82 ILE A CA 1
ATOM 664 C C . ILE A 1 82 ? 10.625 5.809 -0.302 1.00 81.69 82 ILE A C 1
ATOM 666 O O . ILE A 1 82 ? 11.372 6.462 -1.027 1.00 81.69 82 ILE A O 1
ATOM 670 N N . PHE A 1 83 ? 10.506 4.485 -0.419 1.00 77.19 83 PHE A N 1
ATOM 671 C CA . PHE A 1 83 ? 11.321 3.690 -1.339 1.00 77.19 83 PHE A CA 1
ATOM 672 C C . PHE A 1 83 ? 11.256 4.174 -2.805 1.00 77.19 83 PHE A C 1
ATOM 674 O O . PHE A 1 83 ? 12.315 4.433 -3.380 1.00 77.19 83 PHE A O 1
ATOM 681 N N . PRO A 1 84 ? 10.070 4.385 -3.417 1.00 69.44 84 PRO A N 1
ATOM 682 C CA . PRO A 1 84 ? 9.983 4.920 -4.779 1.00 69.44 84 PRO A CA 1
ATOM 683 C C . PRO A 1 84 ? 10.361 6.405 -4.902 1.00 69.44 84 PRO A C 1
ATOM 685 O O . PRO A 1 84 ? 10.615 6.868 -6.012 1.00 69.44 84 PRO A O 1
ATOM 688 N N . LEU A 1 85 ? 10.417 7.156 -3.796 1.00 71.38 85 LEU A N 1
ATOM 689 C CA . LEU A 1 85 ? 10.856 8.557 -3.780 1.00 71.38 85 LEU A CA 1
ATOM 690 C C . LEU A 1 85 ? 12.379 8.710 -3.620 1.00 71.38 85 LEU A C 1
ATOM 692 O O . LEU A 1 85 ? 12.918 9.773 -3.906 1.00 71.38 85 LEU A O 1
ATOM 696 N N . ASN A 1 86 ? 13.104 7.664 -3.220 1.00 71.38 86 ASN A N 1
ATOM 697 C CA . ASN A 1 86 ? 14.565 7.686 -3.113 1.00 71.38 86 ASN A CA 1
ATOM 698 C C . ASN A 1 86 ? 15.292 8.196 -4.386 1.00 71.38 86 ASN A C 1
ATOM 700 O O . ASN A 1 86 ? 16.170 9.049 -4.259 1.00 71.38 86 ASN A O 1
ATOM 704 N N . PRO A 1 87 ? 14.927 7.790 -5.622 1.00 65.50 87 PRO A N 1
ATOM 705 C CA . PRO A 1 87 ? 15.555 8.345 -6.826 1.00 65.50 87 PRO A CA 1
ATOM 706 C C . PRO A 1 87 ? 15.299 9.850 -7.032 1.00 65.50 87 PRO A C 1
ATOM 708 O O . PRO A 1 87 ? 16.161 10.518 -7.599 1.00 65.50 87 PRO A O 1
ATOM 711 N N . LEU A 1 88 ? 14.180 10.405 -6.534 1.00 63.62 88 LEU A N 1
ATOM 712 C CA . LEU A 1 88 ? 13.934 11.859 -6.534 1.00 63.62 88 LEU A CA 1
ATOM 713 C C . LEU A 1 88 ? 14.898 12.589 -5.593 1.00 63.62 88 LEU A C 1
ATOM 715 O O . LEU A 1 88 ? 15.405 13.655 -5.931 1.00 63.62 88 LEU A O 1
ATOM 719 N N . LEU A 1 89 ? 15.178 12.004 -4.425 1.00 63.34 89 LEU A N 1
ATOM 720 C CA . LEU A 1 89 ? 16.109 12.574 -3.445 1.00 63.34 89 LEU A CA 1
ATOM 721 C C . LEU A 1 89 ? 17.551 12.602 -3.978 1.00 63.34 89 LEU A C 1
ATOM 723 O O . LEU A 1 89 ? 18.318 13.505 -3.649 1.00 63.34 89 LEU A O 1
ATOM 727 N N . GLN A 1 90 ? 17.903 11.664 -4.859 1.00 66.69 90 GLN A N 1
ATOM 728 C CA . GLN A 1 90 ? 19.246 11.525 -5.431 1.00 66.69 90 GLN A CA 1
ATOM 729 C C . GLN A 1 90 ? 19.554 12.477 -6.603 1.00 66.69 90 GLN A C 1
ATOM 731 O O . GLN A 1 90 ? 20.604 12.328 -7.222 1.00 66.69 90 GLN A O 1
ATOM 736 N N . HIS A 1 91 ? 18.683 13.448 -6.919 1.00 54.34 91 HIS A N 1
ATOM 737 C CA . HIS A 1 91 ? 18.909 14.454 -7.977 1.00 54.34 91 HIS A CA 1
ATOM 738 C C . HIS A 1 91 ? 19.252 13.851 -9.358 1.00 54.34 91 HIS A C 1
ATOM 740 O O . HIS A 1 91 ? 19.889 14.495 -10.192 1.00 54.34 91 HIS A O 1
ATOM 746 N N . LYS A 1 92 ? 18.825 12.611 -9.633 1.00 57.56 92 LYS A N 1
ATOM 747 C CA . LYS A 1 92 ? 18.878 12.057 -10.989 1.00 57.56 92 LYS A CA 1
ATOM 748 C C . LYS A 1 92 ? 17.786 12.716 -11.823 1.00 57.56 92 LYS A C 1
ATOM 750 O O . LYS A 1 92 ? 16.654 12.830 -11.362 1.00 57.56 92 LYS A O 1
ATOM 755 N N . SER A 1 93 ? 18.115 13.128 -13.046 1.00 56.19 93 SER A N 1
ATOM 756 C CA . SER A 1 93 ? 17.131 13.576 -14.033 1.00 56.19 93 SER A CA 1
ATOM 757 C C . SER A 1 93 ? 16.082 12.483 -14.218 1.00 56.19 93 SER A C 1
ATOM 759 O O . SER A 1 93 ? 16.393 11.381 -14.672 1.00 56.19 93 SER A O 1
ATOM 761 N N . ILE A 1 94 ? 14.851 12.766 -13.805 1.00 58.81 94 ILE A N 1
ATOM 762 C CA . ILE A 1 94 ? 13.763 11.797 -13.863 1.00 58.81 94 ILE A CA 1
ATOM 763 C C . ILE A 1 94 ? 13.199 11.854 -15.265 1.00 58.81 94 ILE A C 1
ATOM 765 O O . ILE A 1 94 ? 12.462 12.775 -15.612 1.00 58.81 94 ILE A O 1
ATOM 769 N N . GLU A 1 95 ? 13.533 10.859 -16.070 1.00 64.56 95 GLU A N 1
ATOM 770 C CA . GLU A 1 95 ? 12.736 10.577 -17.251 1.00 64.56 95 GLU A CA 1
ATOM 771 C C . GLU A 1 95 ? 11.377 10.063 -16.769 1.00 64.56 95 GLU A C 1
ATOM 773 O O . GLU A 1 95 ? 11.276 9.000 -16.150 1.00 64.56 95 GLU A O 1
ATOM 778 N N . ILE A 1 96 ? 10.323 10.858 -16.989 1.00 69.38 96 ILE A N 1
ATOM 779 C CA . ILE A 1 96 ? 8.950 10.471 -16.657 1.00 69.38 96 ILE A CA 1
ATOM 780 C C . ILE A 1 96 ? 8.519 9.403 -17.661 1.00 69.38 96 ILE A C 1
ATOM 782 O O . ILE A 1 96 ? 7.901 9.674 -18.687 1.00 69.38 96 ILE A O 1
ATOM 786 N N . THR A 1 97 ? 8.869 8.160 -17.359 1.00 74.88 97 THR A N 1
ATOM 787 C CA . THR A 1 97 ? 8.384 6.982 -18.071 1.00 74.88 97 THR A CA 1
ATOM 788 C C . THR A 1 97 ? 6.977 6.604 -17.576 1.00 74.88 97 THR A C 1
ATOM 790 O O . THR A 1 97 ? 6.614 6.907 -16.427 1.00 74.88 97 THR A O 1
ATOM 793 N N . PRO A 1 98 ? 6.175 5.882 -18.385 1.00 75.88 98 PRO A N 1
ATOM 794 C CA . PRO A 1 98 ? 4.867 5.364 -17.966 1.00 75.88 98 PRO A CA 1
ATOM 795 C C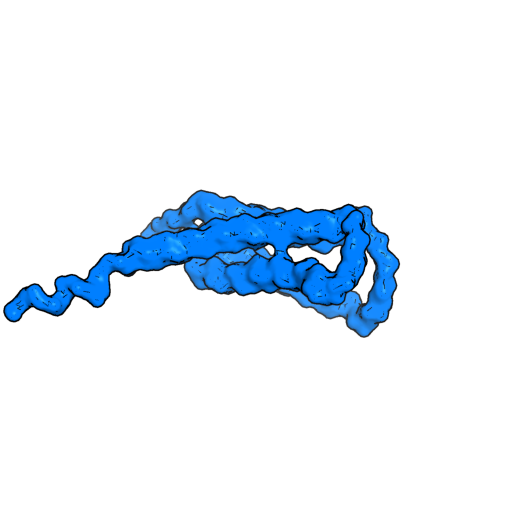 . PRO A 1 98 ? 4.944 4.525 -16.682 1.00 75.88 98 PRO A C 1
ATOM 797 O O . PRO A 1 98 ? 4.050 4.566 -15.835 1.00 75.88 98 PRO A O 1
ATOM 800 N N . ARG A 1 99 ? 6.058 3.809 -16.498 1.00 71.69 99 ARG A N 1
ATOM 801 C CA . ARG A 1 99 ? 6.350 3.014 -15.305 1.00 71.69 99 ARG A CA 1
ATOM 802 C C . ARG A 1 99 ? 6.527 3.882 -14.062 1.00 71.69 99 ARG A C 1
ATOM 804 O O . ARG A 1 99 ? 5.898 3.608 -13.042 1.00 71.69 99 ARG A O 1
ATOM 811 N N . THR A 1 100 ? 7.333 4.942 -14.136 1.00 73.50 100 THR A N 1
ATOM 812 C CA . THR A 1 100 ? 7.476 5.895 -13.020 1.00 73.50 100 THR A CA 1
ATOM 813 C C . THR A 1 100 ? 6.151 6.569 -12.675 1.00 73.50 100 THR A C 1
ATOM 815 O O . THR A 1 100 ? 5.828 6.677 -11.495 1.00 73.50 100 THR A O 1
ATOM 818 N N . ALA A 1 101 ? 5.330 6.929 -13.669 1.00 77.25 101 ALA A N 1
ATOM 819 C CA . ALA A 1 101 ? 4.000 7.489 -13.428 1.00 77.25 101 ALA A CA 1
ATOM 820 C C . ALA A 1 101 ? 3.086 6.513 -12.659 1.00 77.25 101 ALA A C 1
ATOM 822 O O . ALA A 1 101 ? 2.455 6.901 -11.676 1.00 77.25 101 ALA A O 1
ATOM 823 N N . LEU A 1 102 ? 3.072 5.229 -13.040 1.00 79.19 102 LEU A N 1
ATOM 824 C CA . LEU A 1 102 ? 2.349 4.173 -12.317 1.00 79.19 102 LEU A CA 1
ATOM 825 C C . LEU A 1 102 ? 2.841 4.023 -10.871 1.00 79.19 102 LEU A C 1
ATOM 827 O O . LEU A 1 102 ? 2.037 3.937 -9.943 1.00 79.19 102 LEU A O 1
ATOM 831 N N . ILE A 1 103 ? 4.157 4.037 -10.660 1.00 77.06 103 ILE A N 1
ATOM 832 C CA . ILE A 1 103 ? 4.751 3.945 -9.322 1.00 77.06 103 ILE A CA 1
ATOM 833 C C . ILE A 1 103 ? 4.349 5.150 -8.453 1.00 77.06 103 ILE A C 1
ATOM 835 O O . ILE A 1 103 ? 4.005 4.964 -7.283 1.00 77.06 103 ILE A O 1
ATOM 839 N N . TYR A 1 104 ? 4.313 6.366 -9.007 1.00 79.75 104 TYR A N 1
ATOM 840 C CA . TYR A 1 104 ? 3.844 7.553 -8.283 1.00 79.75 104 TYR A CA 1
ATOM 841 C C . TYR A 1 104 ? 2.348 7.502 -7.967 1.00 79.75 104 TYR A C 1
ATOM 843 O O . TYR A 1 104 ? 1.951 7.845 -6.854 1.00 79.75 104 TYR A O 1
ATOM 851 N N . MET A 1 105 ? 1.520 6.998 -8.885 1.00 82.69 105 MET A N 1
ATOM 852 C CA . MET A 1 105 ? 0.095 6.760 -8.622 1.00 82.69 105 MET A CA 1
ATOM 853 C C . MET A 1 105 ? -0.111 5.745 -7.488 1.00 82.69 105 MET A C 1
ATOM 855 O O . MET A 1 105 ? -0.970 5.938 -6.625 1.00 82.69 105 MET A O 1
ATOM 859 N N . ALA A 1 106 ? 0.714 4.695 -7.428 1.00 82.19 106 ALA A N 1
ATOM 860 C CA . ALA A 1 106 ? 0.702 3.748 -6.317 1.00 82.19 106 ALA A CA 1
ATOM 861 C C . ALA A 1 106 ? 1.121 4.410 -4.993 1.00 82.19 106 ALA A C 1
ATOM 863 O O . ALA A 1 106 ? 0.484 4.188 -3.963 1.00 82.19 106 ALA A O 1
ATOM 864 N N . ALA A 1 107 ? 2.155 5.257 -5.005 1.00 80.69 107 ALA A N 1
ATOM 865 C CA . ALA A 1 107 ? 2.574 6.014 -3.825 1.00 80.69 107 ALA A CA 1
ATOM 866 C C . ALA A 1 107 ? 1.474 6.974 -3.333 1.00 80.69 107 ALA A C 1
ATOM 868 O O . ALA A 1 107 ? 1.242 7.073 -2.128 1.00 80.69 107 ALA A O 1
ATOM 869 N N . LEU A 1 108 ? 0.736 7.611 -4.247 1.00 85.25 108 LEU A N 1
ATOM 870 C CA . LEU A 1 108 ? -0.408 8.460 -3.912 1.00 85.25 108 LEU A CA 1
ATOM 871 C C . LEU A 1 108 ? -1.529 7.665 -3.226 1.00 85.25 108 LEU A C 1
ATOM 873 O O . LEU A 1 108 ? -2.037 8.084 -2.187 1.00 85.25 108 LEU A O 1
ATOM 877 N N . ALA A 1 109 ? -1.879 6.487 -3.748 1.00 84.19 109 ALA A N 1
ATOM 878 C CA . ALA A 1 109 ? -2.859 5.605 -3.112 1.00 84.19 109 ALA A CA 1
ATOM 879 C C . ALA A 1 109 ? -2.426 5.180 -1.693 1.00 84.19 109 ALA A C 1
ATOM 881 O O . ALA A 1 109 ? -3.251 5.138 -0.776 1.00 84.19 109 ALA A O 1
ATOM 882 N N . ARG A 1 110 ? -1.123 4.941 -1.475 1.00 83.38 110 ARG A N 1
ATOM 883 C CA . ARG A 1 110 ? -0.561 4.665 -0.138 1.00 83.38 110 ARG A CA 1
ATOM 884 C C . ARG A 1 110 ? -0.651 5.870 0.790 1.00 83.38 110 ARG A C 1
ATOM 886 O O . ARG A 1 110 ? -0.984 5.691 1.957 1.00 83.38 110 ARG A O 1
ATOM 893 N N . LEU A 1 111 ? -0.413 7.084 0.293 1.00 85.75 111 LEU A N 1
ATOM 894 C CA . LEU A 1 111 ? -0.585 8.317 1.070 1.00 85.75 111 LEU A CA 1
ATOM 895 C C . LEU A 1 111 ? -2.037 8.504 1.526 1.00 85.75 111 LEU A C 1
ATOM 897 O O . LEU A 1 111 ? -2.274 8.824 2.690 1.00 85.75 111 LEU A O 1
ATOM 901 N N . ILE A 1 112 ? -3.008 8.244 0.647 1.00 85.94 112 ILE A N 1
ATOM 902 C CA . ILE A 1 112 ? -4.439 8.301 0.987 1.00 85.94 112 ILE A CA 1
ATOM 903 C C . ILE A 1 112 ? -4.769 7.274 2.081 1.00 85.94 112 ILE A C 1
ATOM 905 O O . ILE A 1 112 ? -5.391 7.622 3.087 1.00 85.94 112 ILE A O 1
ATOM 909 N N . ALA A 1 113 ? -4.321 6.024 1.925 1.00 83.75 113 ALA A N 1
ATOM 910 C CA . ALA A 1 113 ? -4.528 4.975 2.924 1.00 83.75 113 ALA A CA 1
ATOM 911 C C . ALA A 1 113 ? -3.880 5.324 4.278 1.00 83.75 113 ALA A C 1
ATOM 913 O O . ALA A 1 113 ? -4.514 5.174 5.325 1.00 83.75 113 ALA A O 1
ATOM 914 N N . LEU A 1 114 ? -2.649 5.846 4.257 1.00 87.75 114 LEU A N 1
ATOM 915 C CA . LEU A 1 114 ? -1.918 6.297 5.442 1.00 87.75 114 LEU A CA 1
ATOM 916 C C . LEU A 1 114 ? -2.670 7.413 6.171 1.00 87.75 114 LEU A C 1
ATOM 918 O O . LEU A 1 114 ? -2.817 7.353 7.392 1.00 87.75 114 LEU A O 1
ATOM 922 N N . PHE A 1 115 ? -3.173 8.408 5.437 1.00 86.31 115 PHE A N 1
ATOM 923 C CA . PHE A 1 115 ? -3.932 9.518 6.008 1.00 86.31 115 PHE A CA 1
ATOM 924 C C . PHE A 1 115 ? -5.214 9.036 6.694 1.00 86.31 115 PHE A C 1
ATOM 926 O O . PHE A 1 115 ? -5.492 9.438 7.823 1.00 86.3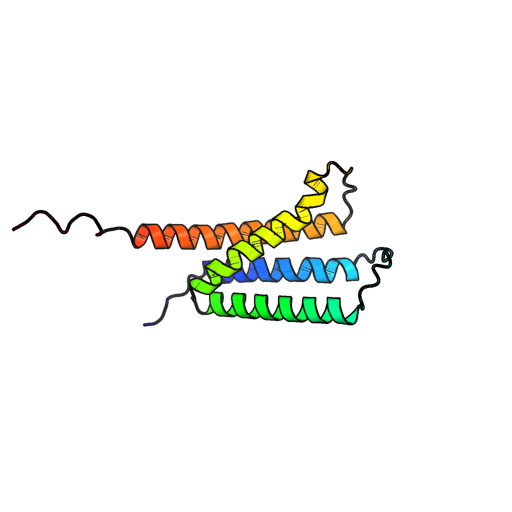1 115 PHE A O 1
ATOM 933 N N . ILE A 1 116 ? -5.968 8.134 6.054 1.00 84.75 116 ILE A N 1
ATOM 934 C CA . ILE A 1 116 ? -7.203 7.580 6.625 1.00 84.75 116 ILE A CA 1
ATOM 935 C C . ILE A 1 116 ? -6.906 6.808 7.918 1.00 84.75 116 ILE A C 1
ATOM 937 O O . ILE A 1 116 ? -7.534 7.078 8.943 1.00 84.75 116 ILE A O 1
ATOM 941 N N . LEU A 1 117 ? -5.931 5.893 7.892 1.00 81.88 117 LEU A N 1
ATOM 942 C CA . LEU A 1 117 ? -5.584 5.067 9.054 1.00 81.88 117 LEU A CA 1
ATOM 943 C C . LEU A 1 117 ? -5.021 5.903 10.207 1.00 81.88 117 LEU A C 1
ATOM 945 O O . LEU A 1 117 ? -5.390 5.694 11.361 1.00 81.88 117 LEU A O 1
ATOM 949 N N . THR A 1 118 ? -4.163 6.878 9.905 1.00 82.94 118 THR A N 1
ATOM 950 C CA . THR A 1 118 ? -3.566 7.756 10.920 1.00 82.94 118 THR A CA 1
ATOM 951 C C . THR A 1 118 ? -4.621 8.668 11.541 1.00 82.94 118 THR A C 1
ATOM 953 O O . THR A 1 118 ? -4.676 8.793 12.763 1.00 82.94 118 THR A O 1
ATOM 956 N N . ARG A 1 119 ? -5.509 9.261 10.730 1.00 82.94 119 ARG A N 1
ATOM 957 C CA . ARG A 1 119 ? -6.626 10.076 11.225 1.00 82.94 119 ARG A CA 1
ATOM 958 C C . ARG A 1 119 ? -7.550 9.267 12.130 1.00 82.94 119 ARG A C 1
ATOM 960 O O . ARG A 1 119 ? -7.948 9.778 13.174 1.00 82.94 119 ARG A O 1
ATOM 967 N N . ASP A 1 120 ? -7.886 8.032 11.758 1.00 79.12 120 ASP A N 1
ATOM 968 C CA . ASP A 1 120 ? -8.730 7.159 12.583 1.00 79.12 120 ASP A CA 1
ATOM 969 C C . ASP A 1 120 ? -8.063 6.841 13.931 1.00 79.12 120 ASP A C 1
ATOM 971 O O . ASP A 1 120 ? -8.699 6.973 14.976 1.00 79.12 120 ASP A O 1
ATOM 975 N N . LEU A 1 121 ? -6.761 6.529 13.938 1.00 77.75 121 LEU A N 1
ATOM 976 C CA . LEU A 1 121 ? -6.010 6.299 15.178 1.00 77.75 121 LEU A CA 1
ATOM 977 C C . LEU A 1 121 ? -5.949 7.543 16.072 1.00 77.75 121 LEU A C 1
ATOM 979 O O . LEU A 1 121 ? -6.167 7.434 17.278 1.00 77.75 121 LEU A O 1
ATOM 983 N N . LEU A 1 122 ? -5.677 8.718 15.497 1.00 79.50 122 LEU A N 1
ATOM 984 C CA . LEU A 1 122 ? -5.624 9.977 16.245 1.00 79.50 122 LEU A CA 1
ATOM 985 C C . LEU A 1 122 ? -6.994 10.347 16.821 1.00 79.50 122 LEU A C 1
ATOM 987 O O . LEU A 1 122 ? -7.079 10.727 17.985 1.00 79.50 122 LEU A O 1
ATOM 991 N N . THR A 1 123 ? -8.062 10.162 16.041 1.00 73.62 123 THR A N 1
ATOM 992 C CA . THR A 1 123 ? -9.436 10.479 16.459 1.00 73.62 123 THR A CA 1
ATOM 993 C C . THR A 1 123 ? -9.903 9.541 17.576 1.00 73.62 123 THR A C 1
ATOM 995 O O . THR A 1 123 ? -10.438 9.989 18.588 1.00 73.62 123 THR A O 1
ATOM 998 N N . ARG A 1 124 ? -9.637 8.234 17.457 1.00 65.81 124 ARG A N 1
ATOM 999 C CA . ARG A 1 124 ? -9.935 7.256 18.518 1.00 65.81 124 ARG A CA 1
ATOM 1000 C C . ARG A 1 124 ? -9.146 7.535 19.794 1.00 65.81 124 ARG A C 1
ATOM 1002 O O . ARG A 1 124 ? -9.696 7.405 20.883 1.00 65.81 124 ARG A O 1
ATOM 1009 N N . ARG A 1 125 ? -7.879 7.943 19.671 1.00 58.00 125 ARG A N 1
ATOM 1010 C CA . ARG A 1 125 ? -7.041 8.309 20.819 1.00 58.00 125 ARG A CA 1
ATOM 1011 C C . ARG A 1 125 ? -7.531 9.587 21.502 1.00 58.00 125 ARG A C 1
ATOM 1013 O O . ARG A 1 125 ? -7.533 9.625 22.724 1.00 58.00 125 ARG A O 1
ATOM 1020 N N . SER A 1 126 ? -7.992 10.589 20.747 1.00 54.12 126 SER A N 1
ATOM 1021 C CA . SER A 1 126 ? -8.590 11.798 21.331 1.00 54.12 126 SER A CA 1
ATOM 1022 C C . SER A 1 126 ? -9.922 11.522 22.030 1.00 54.12 126 SER A C 1
ATOM 1024 O O . SER A 1 126 ? -10.209 12.137 23.047 1.00 54.12 126 SER A O 1
ATOM 1026 N N . SER A 1 127 ? -10.719 10.567 21.538 1.00 50.81 127 SER A N 1
ATOM 1027 C CA . SER A 1 127 ? -11.990 10.184 22.173 1.00 50.81 127 SER A CA 1
ATOM 1028 C C . SER A 1 127 ? -11.824 9.292 23.407 1.00 50.81 127 SER A C 1
ATOM 1030 O O . SER A 1 127 ? -12.724 9.246 24.234 1.00 50.81 127 SER A O 1
ATOM 1032 N N . ALA A 1 128 ? -10.689 8.601 23.550 1.00 52.12 128 ALA A N 1
ATOM 1033 C CA . ALA A 1 128 ? -10.338 7.831 24.748 1.00 52.12 128 ALA A CA 1
ATOM 1034 C C . ALA A 1 128 ? -9.641 8.676 25.836 1.00 52.12 128 ALA A C 1
ATOM 1036 O O . ALA A 1 128 ? -9.248 8.136 26.865 1.00 52.12 128 ALA A O 1
ATOM 1037 N N . ALA A 1 129 ? -9.458 9.980 25.598 1.00 44.12 129 ALA A N 1
ATOM 1038 C CA . ALA A 1 129 ? -8.847 10.922 26.530 1.00 44.12 129 ALA A CA 1
ATOM 1039 C C . ALA A 1 129 ? 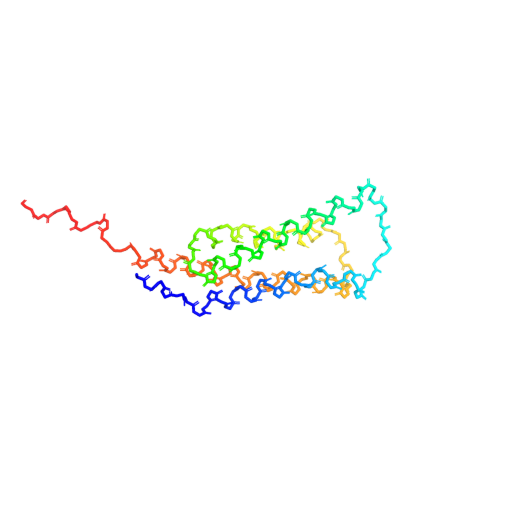-9.853 11.960 27.074 1.00 44.12 129 ALA A C 1
ATOM 1041 O O . ALA A 1 129 ? -9.656 13.163 26.910 1.00 44.12 129 ALA A O 1
ATOM 1042 N N . PRO A 1 130 ? -10.911 11.516 27.764 1.00 43.81 130 PRO A N 1
ATOM 1043 C CA . PRO A 1 130 ? -11.385 12.231 28.940 1.00 43.81 130 PRO A CA 1
ATOM 1044 C C . PRO A 1 130 ? -11.348 11.270 30.139 1.00 43.81 130 PRO A C 1
ATOM 1046 O O . PRO A 1 130 ? -11.815 10.151 30.005 1.00 43.81 130 PRO A O 1
ATOM 1049 N N . GLU A 1 131 ? -10.790 11.707 31.278 1.00 46.88 131 GLU A N 1
ATOM 1050 C CA . GLU A 1 131 ? -10.815 11.059 32.622 1.00 46.88 131 GLU A CA 1
ATOM 1051 C C . GLU A 1 131 ? -9.466 10.664 33.259 1.00 46.88 131 GLU A C 1
ATOM 1053 O O . GLU A 1 131 ? -9.450 10.071 34.329 1.00 46.88 131 GLU A O 1
ATOM 1058 N N . ALA A 1 132 ? -8.311 11.088 32.737 1.00 45.06 132 ALA A N 1
ATOM 1059 C CA . ALA A 1 132 ? -7.049 10.980 33.496 1.00 45.06 132 ALA A CA 1
ATOM 1060 C C . ALA A 1 132 ? -6.771 12.177 34.441 1.00 45.06 132 ALA A C 1
ATOM 1062 O O . ALA A 1 132 ? -5.651 12.322 34.920 1.00 45.06 132 ALA A O 1
ATOM 1063 N N . GLY A 1 133 ? -7.749 13.059 34.695 1.00 45.16 133 GLY A N 1
ATOM 1064 C CA . GLY A 1 133 ? -7.505 14.318 35.422 1.00 45.16 133 GLY A CA 1
ATOM 1065 C C . GLY A 1 133 ? -8.658 14.887 36.253 1.00 45.16 133 GLY A C 1
ATOM 1066 O O . GLY A 1 133 ? -8.605 16.064 36.582 1.00 45.16 133 GLY A O 1
ATOM 1067 N N . VAL A 1 134 ? -9.705 14.111 36.572 1.00 47.50 134 VAL A N 1
ATOM 1068 C CA . VAL A 1 134 ? -10.863 14.612 37.360 1.00 47.50 134 VAL A CA 1
ATOM 1069 C C . VAL A 1 134 ? -11.162 13.757 38.610 1.00 47.50 134 VAL A C 1
ATOM 1071 O O . VAL A 1 134 ? -12.122 14.020 39.321 1.00 47.50 134 VAL A O 1
ATOM 1074 N N . ALA A 1 135 ? -10.329 12.766 38.946 1.00 44.44 135 ALA A N 1
ATOM 1075 C CA . ALA A 1 135 ? -10.570 11.870 40.089 1.00 44.44 135 ALA A CA 1
ATOM 1076 C C . ALA A 1 135 ? -9.670 12.114 41.321 1.00 44.44 135 ALA A C 1
ATOM 1078 O O . ALA A 1 135 ? -9.574 11.243 42.179 1.00 44.44 135 ALA A O 1
ATOM 1079 N N . GLU A 1 136 ? -9.041 13.285 41.450 1.00 45.00 136 GLU A N 1
ATOM 1080 C CA . GLU A 1 136 ? -8.378 13.705 42.695 1.00 45.00 136 GLU A CA 1
ATOM 1081 C C . GLU A 1 136 ? -8.821 15.126 43.059 1.00 45.00 136 GLU A C 1
ATOM 1083 O O . GLU A 1 136 ? -8.289 16.111 42.556 1.00 45.00 136 GLU A O 1
ATOM 1088 N N . GLY A 1 137 ? -9.846 15.242 43.904 1.00 41.22 137 GLY A N 1
ATOM 1089 C CA . GLY A 1 137 ? -10.318 16.540 44.389 1.00 41.22 137 GLY A CA 1
ATOM 1090 C C . GLY A 1 137 ? -11.753 16.508 44.894 1.00 41.22 137 GLY A C 1
ATOM 1091 O O . GLY A 1 137 ? -12.599 17.238 44.388 1.00 41.22 137 GLY A O 1
ATOM 1092 N N . GLY A 1 138 ? -12.046 15.637 45.857 1.00 42.88 138 GLY A N 1
ATOM 1093 C CA . GLY A 1 138 ? -13.384 15.547 46.435 1.00 42.88 138 GLY A CA 1
ATOM 1094 C C . GLY A 1 138 ? -13.515 14.442 47.473 1.00 42.88 138 GLY A C 1
ATOM 1095 O O . GLY A 1 138 ? -14.274 13.501 47.262 1.00 42.88 138 GLY A O 1
ATOM 1096 N N . ALA A 1 139 ? -12.763 14.555 48.565 1.00 37.28 139 ALA A N 1
ATOM 1097 C CA . ALA A 1 139 ? -13.051 13.909 49.843 1.00 37.28 139 ALA A CA 1
ATOM 1098 C C . ALA A 1 139 ? -12.595 14.844 50.966 1.00 37.28 139 ALA A C 1
ATOM 1100 O O . ALA A 1 139 ? -11.480 15.400 50.827 1.00 37.28 139 ALA A O 1
#

Radius of gyration: 19.82 Å; chains: 1; bounding box: 42×35×70 Å

Secondary structure (DSSP, 8-state):
------HHHHHHHHHHHHHHHHHHHHHHHS--------S-HHHHHHHHHHHHHHHHHHHHHHHTT-HHHHHHHHHHHHHHHHHHHHHHHTT------HHHHHHHHHHHHHHHHHHHHHHHHHHHHHHT-SSSSSSSS--

Organism: NCBI:txid2816474

Foldseek 3Di:
DQQPQDPLLLLLLVLLVVLVVLLVVLCVVPPDDDDPPPDPVVVVVVVVVVVVVVLVVLSVCSVSVNPVSLVVVLVVLVCLLVVLCVVVVVPDDDPPDPSNVSSVSSNVSSVSSNVSSVVVVVVVVVVVPDDPPDPPDDD